Protein AF-A0A136Q888-F1 (afdb_monomer)

pLDDT: mean 88.88, std 9.19, range [59.03, 97.5]

Foldseek 3Di:
DDDQDQDLPDDDDDDDDDDDDDDPVVQVVLVVVCVVRVPDSVSSVVSVVVVCVVPPDDD

Secondary structure (DSSP, 8-state):
-PPP---S---------------HHHHHHHHHHHHHH---HHHHHHHHHHHHHHTSPP-

Structure (mmCIF, N/CA/C/O backbone):
data_AF-A0A136Q888-F1
#
_entry.id   AF-A0A136Q888-F1
#
loop_
_atom_site.group_PDB
_atom_site.id
_atom_site.type_symbol
_atom_site.label_atom_id
_atom_site.label_alt_id
_atom_site.label_comp_id
_atom_site.label_asym_id
_atom_site.label_entity_id
_atom_site.label_seq_id
_atom_site.pdbx_PDB_ins_code
_atom_site.Cartn_x
_atom_site.Cartn_y
_atom_site.Cartn_z
_atom_site.occupancy
_atom_site.B_iso_or_equiv
_atom_site.auth_seq_id
_atom_site.auth_comp_id
_atom_site.auth_asym_id
_atom_site.auth_atom_id
_atom_site.pdbx_PDB_model_num
ATOM 1 N N . MET A 1 1 ? -20.007 -4.258 -10.582 1.00 63.25 1 MET A N 1
ATOM 2 C CA . MET A 1 1 ? -18.748 -4.426 -9.830 1.00 63.25 1 MET A CA 1
ATOM 3 C C . MET A 1 1 ? -18.934 -3.845 -8.448 1.00 63.25 1 MET A C 1
ATOM 5 O O . MET A 1 1 ? -19.412 -2.718 -8.329 1.00 63.25 1 MET A O 1
ATOM 9 N N . GLU A 1 2 ? -18.637 -4.625 -7.417 1.00 75.75 2 GLU A N 1
ATOM 10 C CA . GLU A 1 2 ? -18.661 -4.129 -6.043 1.00 75.75 2 GLU A CA 1
ATOM 11 C C . GLU A 1 2 ? -17.560 -3.081 -5.838 1.00 75.75 2 GLU A C 1
ATOM 13 O O . GLU A 1 2 ? -16.589 -3.018 -6.583 1.00 75.75 2 GLU A O 1
ATOM 18 N N . LYS A 1 3 ? -17.704 -2.185 -4.861 1.00 84.25 3 LYS A N 1
ATOM 19 C CA . LYS A 1 3 ? -16.618 -1.244 -4.554 1.00 84.25 3 LYS A CA 1
ATOM 20 C C . LYS A 1 3 ? -15.567 -1.967 -3.718 1.00 84.25 3 LYS A C 1
ATOM 22 O O . LYS A 1 3 ? -15.916 -2.546 -2.692 1.00 84.25 3 LYS A O 1
ATOM 27 N N . PHE A 1 4 ? -14.297 -1.860 -4.107 1.00 87.19 4 PHE A N 1
ATOM 28 C CA . PHE A 1 4 ? -13.186 -2.341 -3.289 1.00 87.19 4 PHE A CA 1
ATOM 29 C C . PHE A 1 4 ? -13.185 -1.653 -1.915 1.00 87.19 4 PHE A C 1
ATOM 31 O O . PHE A 1 4 ? -13.297 -0.427 -1.821 1.00 87.19 4 PHE A O 1
ATOM 38 N N . LYS A 1 5 ? -13.049 -2.448 -0.852 1.00 89.44 5 LYS A N 1
ATOM 39 C CA . LYS A 1 5 ? -12.911 -1.991 0.533 1.00 89.44 5 LYS A CA 1
ATOM 40 C C . LYS A 1 5 ? -11.701 -2.683 1.149 1.00 89.44 5 LYS A C 1
ATOM 42 O O . LYS A 1 5 ? -11.591 -3.900 1.056 1.00 89.44 5 LYS A O 1
ATOM 47 N N . VAL A 1 6 ? -10.830 -1.907 1.791 1.00 90.50 6 VAL A N 1
ATOM 48 C CA . VAL A 1 6 ? -9.666 -2.451 2.501 1.00 90.50 6 VAL A CA 1
ATOM 49 C C . VAL A 1 6 ? -10.148 -3.247 3.711 1.00 90.50 6 VAL A C 1
ATOM 51 O O . VAL A 1 6 ? -10.859 -2.711 4.562 1.00 90.50 6 VAL A O 1
ATOM 54 N N . ASN A 1 7 ? -9.758 -4.516 3.789 1.00 88.75 7 ASN A N 1
ATOM 55 C CA . ASN A 1 7 ? -10.060 -5.374 4.926 1.00 88.75 7 ASN A CA 1
ATOM 56 C C . ASN A 1 7 ? -8.985 -5.205 6.009 1.00 88.75 7 ASN A C 1
ATOM 58 O O . ASN A 1 7 ? -7.798 -5.426 5.766 1.00 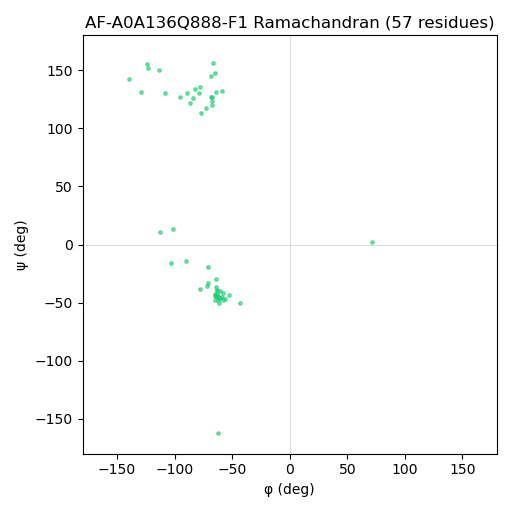88.75 7 ASN A O 1
ATOM 62 N N . THR A 1 8 ? -9.404 -4.812 7.210 1.00 86.31 8 THR A N 1
ATOM 63 C CA . THR A 1 8 ? -8.523 -4.613 8.371 1.00 86.31 8 THR A CA 1
ATOM 64 C C . THR A 1 8 ? -8.345 -5.874 9.220 1.00 86.31 8 THR A C 1
ATOM 66 O O . THR A 1 8 ? -7.413 -5.937 10.016 1.00 86.31 8 THR A O 1
ATOM 69 N N . ASN A 1 9 ? -9.189 -6.894 9.028 1.00 78.12 9 ASN A N 1
ATOM 70 C CA . ASN A 1 9 ? -9.231 -8.112 9.843 1.00 78.12 9 ASN A CA 1
ATOM 71 C C . ASN A 1 9 ? -8.551 -9.323 9.183 1.00 78.12 9 ASN A C 1
ATOM 73 O O . ASN A 1 9 ? -8.716 -10.452 9.646 1.00 78.12 9 ASN A O 1
ATOM 77 N N . ASP A 1 10 ? -7.774 -9.115 8.117 1.00 67.38 10 ASP A N 1
ATOM 78 C CA . ASP A 1 10 ? -7.063 -10.214 7.466 1.00 67.38 10 ASP A CA 1
ATOM 79 C C . ASP A 1 10 ? -5.959 -10.771 8.364 1.00 67.38 10 ASP A C 1
ATOM 81 O O . ASP A 1 10 ? -5.070 -10.043 8.830 1.00 67.38 10 ASP A O 1
ATOM 85 N N . GLY A 1 11 ? -6.008 -12.090 8.565 1.00 68.62 11 GLY A N 1
ATOM 86 C CA . GLY A 1 11 ? -5.045 -12.863 9.339 1.00 68.62 11 GLY A CA 1
ATOM 87 C C . GLY A 1 11 ? -3.619 -12.828 8.771 1.00 68.62 11 GLY A C 1
ATOM 88 O O . GLY A 1 11 ? -3.216 -11.953 7.998 1.00 68.62 11 GLY A O 1
ATOM 89 N N . LYS A 1 12 ? -2.785 -13.780 9.198 1.00 67.62 12 LYS A N 1
ATOM 90 C CA . LYS A 1 12 ? -1.431 -13.915 8.645 1.00 67.62 12 LYS A CA 1
ATOM 91 C C . LYS A 1 12 ? -1.516 -14.361 7.185 1.00 67.62 12 LYS A C 1
ATOM 93 O O . LYS A 1 12 ? -2.015 -15.442 6.901 1.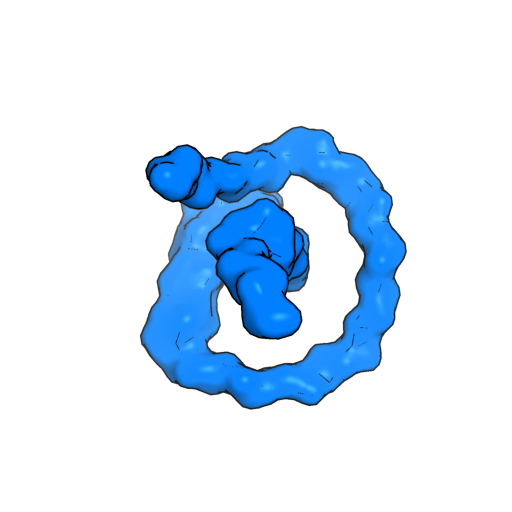00 67.62 12 LYS A O 1
ATOM 98 N N . ILE A 1 13 ? -0.973 -13.544 6.288 1.00 69.56 13 ILE A N 1
ATOM 99 C CA . ILE A 1 13 ? -0.802 -13.884 4.873 1.00 69.56 13 ILE A CA 1
ATOM 100 C C . ILE A 1 13 ? 0.556 -14.573 4.715 1.00 69.56 13 ILE A C 1
ATOM 102 O O . ILE A 1 13 ? 1.566 -14.052 5.196 1.00 69.56 13 ILE A O 1
ATOM 106 N N . SER A 1 14 ? 0.601 -15.724 4.041 1.00 80.44 14 SER A N 1
ATOM 107 C CA . SER A 1 14 ? 1.861 -16.282 3.545 1.00 80.44 14 SER A CA 1
ATOM 108 C C . SER A 1 14 ? 2.270 -15.511 2.293 1.00 80.44 14 SER A C 1
ATOM 110 O O . SER A 1 14 ? 1.582 -15.585 1.276 1.00 80.44 14 SER A O 1
ATOM 112 N N . SER A 1 15 ? 3.365 -14.759 2.352 1.00 77.75 15 SER A N 1
ATOM 113 C CA . SER A 1 15 ? 3.857 -13.979 1.215 1.00 77.75 15 SER A CA 1
ATOM 114 C C . SER A 1 15 ? 5.291 -14.349 0.853 1.00 77.75 15 SER A C 1
ATOM 116 O O . SER A 1 15 ? 6.083 -14.787 1.688 1.00 77.75 15 SER A O 1
ATOM 118 N N . ILE A 1 16 ? 5.625 -14.166 -0.424 1.00 87.31 16 ILE A N 1
ATOM 119 C CA . ILE A 1 16 ? 6.981 -14.314 -0.947 1.00 87.31 16 ILE A CA 1
ATOM 120 C C . ILE A 1 16 ? 7.505 -12.918 -1.281 1.00 87.31 16 ILE A C 1
ATOM 122 O O . ILE A 1 16 ? 6.845 -12.160 -1.990 1.00 87.31 16 ILE A O 1
ATOM 126 N N . ASN A 1 17 ? 8.712 -12.584 -0.821 1.00 87.81 17 ASN A N 1
ATOM 127 C CA . ASN A 1 17 ? 9.346 -11.313 -1.170 1.00 87.81 17 ASN A CA 1
ATOM 128 C C . ASN A 1 17 ? 9.815 -11.334 -2.631 1.00 87.81 17 ASN A C 1
ATOM 130 O O . ASN A 1 17 ? 10.663 -12.145 -3.027 1.00 87.81 17 ASN A O 1
ATOM 134 N N . ARG A 1 18 ? 9.249 -10.435 -3.438 1.00 87.75 18 ARG A N 1
ATOM 135 C CA . ARG A 1 18 ? 9.599 -10.210 -4.844 1.00 87.75 18 ARG A CA 1
ATOM 136 C C . ARG A 1 18 ? 9.596 -8.717 -5.141 1.00 87.75 18 ARG A C 1
ATOM 138 O O . ARG A 1 18 ? 8.746 -7.986 -4.644 1.00 87.75 18 ARG A O 1
ATOM 145 N N . THR A 1 19 ? 10.537 -8.283 -5.971 1.00 91.94 19 THR A N 1
ATOM 146 C CA . THR A 1 19 ? 10.609 -6.893 -6.428 1.00 91.94 19 THR A CA 1
ATOM 147 C C . THR A 1 19 ? 9.682 -6.696 -7.619 1.00 91.94 19 THR A C 1
ATOM 149 O O . THR A 1 19 ? 9.806 -7.396 -8.622 1.00 91.94 19 THR A O 1
ATOM 152 N N . ILE A 1 20 ? 8.792 -5.711 -7.527 1.00 91.56 20 ILE A N 1
ATOM 153 C CA . ILE A 1 20 ? 7.949 -5.244 -8.632 1.00 91.56 20 ILE A CA 1
ATOM 154 C C . ILE A 1 20 ? 8.161 -3.743 -8.835 1.00 91.56 20 ILE A C 1
ATOM 156 O O . ILE A 1 20 ? 8.546 -3.033 -7.907 1.00 91.56 20 ILE A O 1
ATOM 160 N N . ARG A 1 21 ? 7.909 -3.250 -10.050 1.00 94.88 21 ARG A N 1
ATOM 161 C CA . ARG A 1 21 ? 7.876 -1.810 -10.331 1.00 94.88 21 ARG A CA 1
ATOM 162 C C . ARG A 1 21 ? 6.436 -1.315 -10.256 1.00 94.88 21 ARG A C 1
ATOM 164 O O . ARG A 1 21 ? 5.568 -1.857 -10.931 1.00 94.88 21 ARG A O 1
ATOM 171 N N . LEU A 1 22 ? 6.209 -0.280 -9.454 1.00 94.44 22 LEU A N 1
ATOM 172 C CA . LEU A 1 22 ? 4.932 0.416 -9.324 1.00 94.44 22 LEU A CA 1
ATOM 173 C C . LEU A 1 22 ? 5.087 1.837 -9.853 1.00 94.44 22 LEU A C 1
ATOM 175 O O . LEU A 1 22 ? 6.170 2.418 -9.767 1.00 94.44 22 LEU A O 1
ATOM 179 N N . LYS A 1 23 ? 4.003 2.401 -10.387 1.00 97.44 23 LYS A N 1
ATOM 180 C CA . LYS A 1 23 ? 3.986 3.830 -10.684 1.00 97.44 23 LYS A CA 1
ATOM 181 C C . LYS A 1 23 ? 3.994 4.633 -9.371 1.00 97.44 23 LYS A C 1
ATOM 183 O O . LYS A 1 23 ? 3.367 4.167 -8.410 1.00 97.44 23 LYS A O 1
ATOM 188 N N . PRO A 1 24 ? 4.656 5.803 -9.316 1.00 97.31 24 PRO A N 1
ATOM 189 C CA . PRO A 1 24 ? 4.721 6.623 -8.104 1.00 97.31 24 PRO A CA 1
ATOM 190 C C . PRO A 1 24 ? 3.340 6.917 -7.507 1.00 97.31 24 PRO A C 1
ATOM 192 O O . PRO A 1 24 ? 3.132 6.717 -6.314 1.00 97.31 24 PRO A O 1
ATOM 195 N N . GLU A 1 25 ? 2.359 7.250 -8.348 1.00 97.50 25 GLU A N 1
ATOM 196 C CA . GLU A 1 25 ? 1.002 7.586 -7.910 1.00 97.50 25 GLU A CA 1
ATOM 197 C C . GLU A 1 25 ? 0.269 6.415 -7.231 1.00 97.50 25 GLU A C 1
ATOM 199 O O . GLU A 1 25 ? -0.579 6.615 -6.361 1.00 97.50 25 GLU A O 1
ATOM 204 N N . TYR A 1 26 ? 0.587 5.171 -7.604 1.00 95.94 26 TYR A N 1
ATOM 205 C CA . TYR A 1 26 ? 0.003 3.988 -6.966 1.00 95.94 26 TYR A CA 1
ATOM 206 C C . TYR A 1 26 ? 0.672 3.709 -5.629 1.00 95.94 26 TYR A C 1
ATOM 208 O O . TYR A 1 26 ? -0.005 3.342 -4.671 1.00 95.94 26 TYR A O 1
ATOM 216 N N . PHE A 1 27 ? 1.988 3.903 -5.557 1.00 96.31 27 PHE A N 1
ATOM 217 C CA . PHE A 1 27 ? 2.731 3.761 -4.315 1.00 96.31 27 PHE A CA 1
ATOM 218 C C . PHE A 1 27 ? 2.242 4.757 -3.257 1.00 96.31 27 PHE A C 1
ATOM 220 O O . PHE A 1 27 ? 1.884 4.332 -2.161 1.00 96.31 27 PHE A O 1
ATOM 227 N N . GLU A 1 28 ? 2.141 6.042 -3.606 1.00 97.19 28 GLU A N 1
ATOM 228 C CA . GLU A 1 28 ? 1.658 7.095 -2.702 1.00 97.19 28 GLU A CA 1
ATOM 229 C C . GLU A 1 28 ? 0.248 6.794 -2.187 1.00 97.19 28 GLU A C 1
ATOM 231 O O . GLU A 1 28 ? 0.005 6.793 -0.982 1.00 97.19 28 GLU A O 1
ATOM 236 N N . LYS A 1 29 ? -0.672 6.428 -3.086 1.00 96.50 29 LYS A N 1
ATOM 237 C CA . LYS A 1 29 ? -2.056 6.119 -2.714 1.00 96.50 29 LYS A CA 1
ATO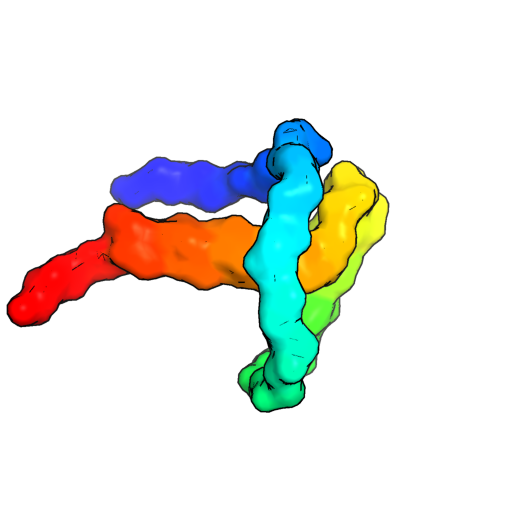M 238 C C . LYS A 1 29 ? -2.171 4.906 -1.788 1.00 96.50 29 LYS A C 1
ATOM 240 O O . LYS A 1 29 ? -2.994 4.897 -0.874 1.00 96.50 29 LYS A O 1
ATOM 245 N N . ILE A 1 30 ? -1.379 3.860 -2.022 1.00 96.12 30 ILE A N 1
ATOM 246 C CA . ILE A 1 30 ? -1.382 2.665 -1.167 1.00 96.12 30 ILE A CA 1
ATOM 247 C C . ILE A 1 30 ? -0.720 2.968 0.182 1.00 96.12 30 ILE A C 1
ATOM 249 O O . ILE A 1 30 ? -1.182 2.461 1.203 1.00 96.12 30 ILE A O 1
ATOM 253 N N . MET A 1 31 ? 0.316 3.811 0.210 1.00 96.56 31 MET A N 1
ATOM 254 C CA . MET A 1 31 ? 0.927 4.269 1.458 1.00 96.56 31 MET A CA 1
ATOM 255 C C . MET A 1 31 ? -0.078 5.056 2.306 1.00 96.56 31 MET A C 1
ATOM 257 O O . MET A 1 31 ? -0.278 4.716 3.467 1.00 96.56 31 MET A O 1
ATOM 261 N N . GLU A 1 32 ? -0.794 6.013 1.714 1.00 96.69 32 GLU A N 1
ATOM 262 C CA . GLU A 1 32 ? -1.838 6.782 2.403 1.00 96.69 32 GLU A CA 1
ATOM 263 C C . GLU A 1 32 ? -2.939 5.869 2.974 1.00 96.69 32 GLU A C 1
ATOM 265 O O . GLU A 1 32 ? -3.392 6.039 4.108 1.00 96.69 32 GLU A O 1
ATOM 270 N N . LEU A 1 33 ? -3.363 4.854 2.211 1.00 95.19 33 LEU A N 1
ATOM 271 C CA . LEU A 1 33 ? -4.313 3.850 2.698 1.00 95.19 33 LEU A CA 1
ATOM 272 C C . LEU A 1 33 ? -3.738 3.044 3.864 1.00 95.19 33 LEU A C 1
ATOM 274 O O . LEU A 1 33 ? -4.464 2.739 4.810 1.00 95.19 33 LEU A O 1
ATOM 278 N N . SER A 1 34 ? -2.451 2.711 3.810 1.00 95.25 34 SER A N 1
ATOM 279 C CA . SER A 1 34 ? -1.758 1.988 4.874 1.00 95.25 34 SER A CA 1
ATOM 280 C C . SER A 1 34 ? -1.756 2.781 6.176 1.00 95.25 34 SER A C 1
ATOM 282 O O . SER A 1 34 ? -2.142 2.249 7.216 1.00 95.25 34 SER A O 1
ATOM 284 N N . GLU A 1 35 ? -1.433 4.071 6.104 1.00 95.50 35 GLU A N 1
ATOM 285 C CA . GLU A 1 35 ? -1.445 4.985 7.248 1.00 95.50 35 GLU A CA 1
ATOM 286 C C . GLU A 1 35 ? -2.851 5.164 7.832 1.00 95.50 35 GLU A C 1
ATOM 288 O O . GLU A 1 35 ? -3.031 5.103 9.046 1.00 95.50 35 GLU A O 1
ATOM 293 N N . LYS A 1 36 ? -3.870 5.326 6.979 1.00 94.88 36 LYS A N 1
ATOM 294 C CA . LYS A 1 36 ? -5.258 5.540 7.426 1.00 94.88 36 LYS A CA 1
ATOM 295 C C . LYS A 1 36 ? -5.911 4.302 8.034 1.00 94.88 36 LYS A C 1
ATOM 297 O O . LYS A 1 36 ? -6.776 4.436 8.894 1.00 94.88 36 LYS A O 1
ATOM 302 N N . THR A 1 37 ? -5.563 3.111 7.550 1.00 92.44 37 THR A N 1
ATOM 303 C CA . THR A 1 37 ? -6.239 1.857 7.935 1.00 92.44 37 THR A CA 1
ATOM 304 C C . THR A 1 37 ? -5.440 1.013 8.924 1.00 92.44 37 THR A C 1
ATOM 306 O O . THR A 1 37 ? -5.995 0.0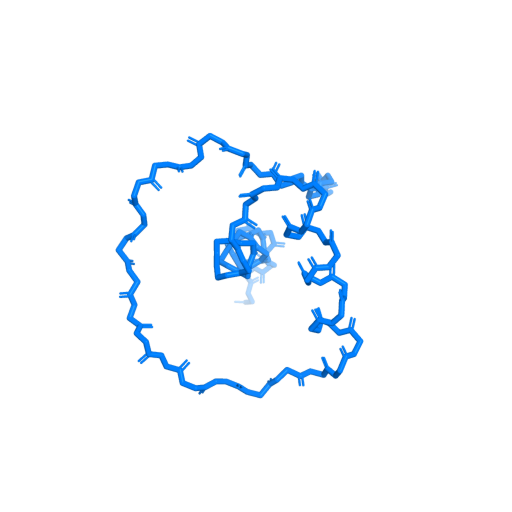88 9.514 1.00 92.44 37 THR A O 1
ATOM 309 N N . GLY A 1 38 ? -4.141 1.285 9.088 1.00 92.31 38 GLY A N 1
ATOM 310 C CA . GLY A 1 38 ? -3.217 0.442 9.851 1.00 92.31 38 GLY A CA 1
ATOM 311 C C . GLY A 1 38 ? -2.876 -0.888 9.165 1.00 92.31 38 GLY A C 1
ATOM 312 O O . GLY A 1 38 ? -2.134 -1.702 9.717 1.00 92.31 38 GLY A O 1
ATOM 313 N N . VAL A 1 39 ? -3.399 -1.135 7.960 1.00 92.81 39 VAL A N 1
ATOM 314 C CA . VAL A 1 39 ? -3.104 -2.335 7.171 1.00 92.81 39 VAL A CA 1
ATOM 315 C C . VAL A 1 39 ? -1.788 -2.123 6.442 1.00 92.81 39 VAL A C 1
ATOM 317 O O . VAL A 1 39 ? -1.574 -1.077 5.837 1.00 92.81 39 VAL A O 1
ATOM 320 N N . SER A 1 40 ? -0.882 -3.101 6.468 1.00 92.81 40 SER A N 1
ATOM 321 C CA . SER A 1 40 ? 0.423 -2.925 5.827 1.00 92.81 40 SER A CA 1
ATOM 322 C C . SER A 1 40 ? 0.307 -2.762 4.311 1.00 92.81 40 SER A C 1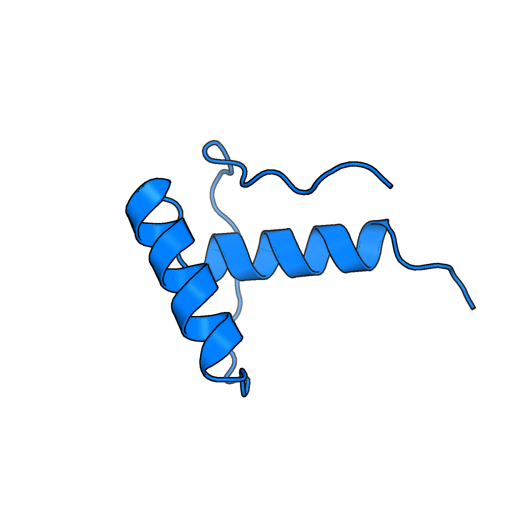
ATOM 324 O O . SER A 1 40 ? -0.538 -3.388 3.667 1.00 92.81 40 SER A O 1
ATOM 326 N N . PHE A 1 41 ? 1.220 -1.980 3.734 1.00 93.38 41 PHE A N 1
ATOM 327 C CA . PHE A 1 41 ? 1.327 -1.763 2.289 1.00 93.38 41 PHE A CA 1
ATOM 328 C C . PHE A 1 41 ? 1.180 -3.065 1.484 1.00 93.38 41 PHE A C 1
ATOM 330 O O . PHE A 1 41 ? 0.341 -3.166 0.595 1.00 93.38 41 PHE A O 1
ATOM 337 N N . ASN A 1 42 ? 1.935 -4.106 1.856 1.00 92.25 42 ASN A N 1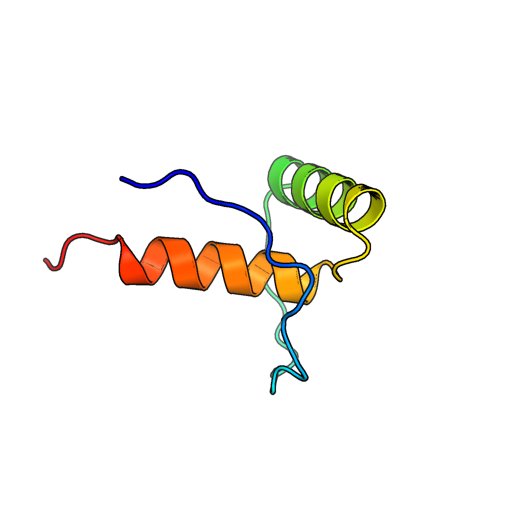
ATOM 338 C CA . ASN A 1 42 ? 1.898 -5.399 1.170 1.00 92.25 42 ASN A CA 1
ATOM 339 C C . ASN A 1 42 ? 0.535 -6.097 1.275 1.00 92.25 42 ASN A C 1
ATOM 341 O O . ASN A 1 42 ? 0.116 -6.745 0.319 1.00 92.25 42 ASN A O 1
ATOM 345 N N . LYS A 1 43 ? -0.169 -5.985 2.408 1.00 92.12 43 LYS A N 1
ATOM 346 C CA . LYS A 1 43 ? -1.522 -6.543 2.543 1.00 92.12 43 LYS A CA 1
ATOM 347 C C . LYS A 1 43 ? -2.496 -5.828 1.605 1.00 92.12 43 LYS A C 1
ATOM 349 O O . LYS A 1 43 ? -3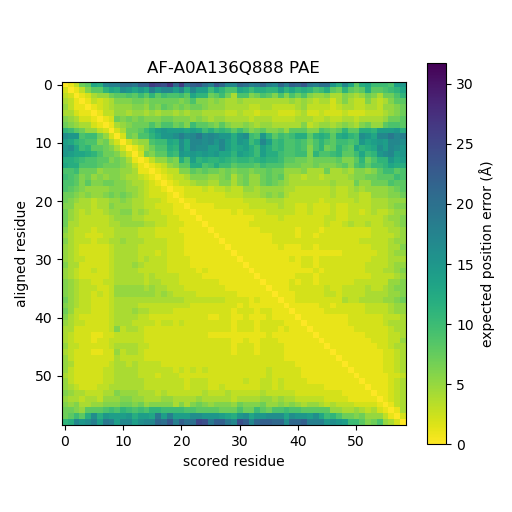.229 -6.496 0.887 1.00 92.12 43 LYS A O 1
ATOM 354 N N . ILE A 1 44 ? -2.436 -4.497 1.539 1.00 94.25 44 ILE A N 1
ATOM 355 C CA . ILE A 1 44 ? -3.289 -3.700 0.642 1.00 94.25 44 ILE A CA 1
ATOM 356 C C . ILE A 1 44 ? -3.000 -4.040 -0.824 1.00 94.25 44 ILE A C 1
ATOM 358 O O . ILE A 1 44 ? -3.933 -4.249 -1.591 1.00 94.25 44 ILE A O 1
ATOM 362 N N . VAL A 1 45 ? -1.723 -4.157 -1.211 1.00 94.12 45 VAL A N 1
ATOM 363 C CA . VAL A 1 45 ? -1.339 -4.586 -2.568 1.00 94.12 45 VAL A CA 1
ATOM 364 C C . VAL A 1 45 ? -1.962 -5.939 -2.911 1.00 94.12 45 VAL A C 1
ATOM 366 O O . VAL A 1 45 ? -2.551 -6.072 -3.981 1.00 94.12 45 VAL A O 1
ATOM 369 N N . ASN A 1 46 ? -1.881 -6.924 -2.011 1.00 92.31 46 ASN A N 1
ATOM 370 C CA . ASN A 1 46 ? -2.477 -8.240 -2.249 1.00 92.31 46 ASN A CA 1
ATOM 371 C C . ASN A 1 46 ? -4.005 -8.172 -2.364 1.00 92.31 46 ASN A C 1
ATOM 373 O O . ASN A 1 46 ? -4.543 -8.746 -3.302 1.00 92.31 46 ASN A O 1
ATOM 377 N N . GLN A 1 47 ? -4.692 -7.415 -1.501 1.00 93.00 47 GLN A N 1
ATOM 378 C CA . GLN A 1 47 ? -6.147 -7.231 -1.598 1.00 93.00 47 GLN A CA 1
ATOM 379 C C . GLN A 1 47 ? -6.558 -6.574 -2.927 1.00 93.00 47 GLN A C 1
ATOM 381 O O . GLN A 1 47 ? -7.542 -6.979 -3.542 1.00 93.00 47 GLN A O 1
ATOM 386 N N . CYS A 1 48 ? -5.795 -5.583 -3.404 1.00 93.38 48 CYS A N 1
ATOM 387 C CA . CYS A 1 48 ? -6.028 -4.963 -4.709 1.00 93.38 48 CYS A CA 1
ATOM 388 C C . CYS A 1 48 ? -5.875 -5.974 -5.856 1.00 93.38 48 CYS A C 1
ATOM 390 O O . CYS A 1 48 ? -6.695 -5.987 -6.774 1.00 93.38 48 CYS A O 1
ATOM 392 N N . ILE A 1 49 ? -4.829 -6.808 -5.810 1.00 92.75 49 ILE A N 1
ATOM 393 C CA . ILE A 1 49 ? -4.573 -7.848 -6.817 1.00 92.75 49 ILE A CA 1
ATOM 394 C C . ILE A 1 49 ? -5.684 -8.902 -6.789 1.00 92.75 49 ILE A C 1
ATOM 396 O O . ILE A 1 49 ? -6.230 -9.229 -7.837 1.00 92.75 49 ILE A O 1
ATOM 400 N N . GLU A 1 50 ? -6.051 -9.397 -5.610 1.00 92.00 50 GLU A N 1
ATOM 401 C CA . GLU A 1 50 ? -7.104 -10.399 -5.431 1.00 92.00 50 GLU A CA 1
ATOM 402 C C . GLU A 1 50 ? -8.456 -9.895 -5.941 1.00 92.00 50 GLU A C 1
ATOM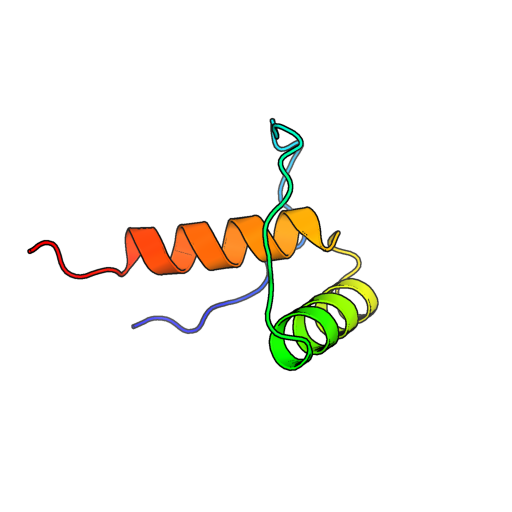 404 O O . GLU A 1 50 ? -9.124 -10.582 -6.711 1.00 92.00 50 GLU A O 1
ATOM 409 N N . TYR A 1 51 ? -8.829 -8.661 -5.591 1.00 93.31 51 TYR A N 1
ATOM 410 C CA . TYR A 1 51 ? -10.046 -8.042 -6.105 1.00 93.31 51 TYR A CA 1
ATOM 411 C C . TYR A 1 51 ? -10.032 -7.962 -7.636 1.00 93.31 51 TYR A C 1
ATOM 413 O O . TYR A 1 51 ? -11.028 -8.302 -8.274 1.00 93.31 51 TYR A O 1
ATOM 421 N N . ALA A 1 52 ? -8.915 -7.532 -8.230 1.00 92.75 52 ALA A N 1
ATOM 422 C CA . ALA A 1 52 ? -8.795 -7.433 -9.679 1.00 92.75 52 ALA A CA 1
ATOM 423 C C . ALA A 1 52 ? -8.918 -8.805 -10.357 1.00 92.75 52 ALA A C 1
ATOM 425 O O . ALA A 1 52 ? -9.663 -8.915 -11.322 1.00 92.75 52 ALA A O 1
ATOM 426 N N . LEU A 1 53 ? -8.249 -9.840 -9.835 1.00 92.75 53 LEU A N 1
ATOM 427 C CA . LEU A 1 53 ? -8.303 -11.200 -10.381 1.00 92.75 53 LEU A CA 1
ATOM 428 C C . LEU A 1 53 ? -9.702 -11.821 -10.265 1.00 92.75 53 LEU A C 1
ATOM 430 O O . LEU A 1 53 ? -10.183 -12.397 -11.233 1.00 92.75 53 LEU A O 1
ATOM 434 N N . ASN A 1 54 ? -10.384 -11.650 -9.128 1.00 91.88 54 ASN A N 1
ATOM 435 C CA . ASN A 1 54 ? -11.727 -12.204 -8.904 1.00 91.88 54 ASN A CA 1
ATOM 436 C C . ASN A 1 54 ? -12.830 -11.504 -9.717 1.00 91.88 54 ASN A C 1
ATOM 438 O O . ASN A 1 54 ? -13.915 -12.054 -9.876 1.00 91.88 54 ASN A O 1
ATOM 442 N N . ASN A 1 55 ? -12.582 -10.280 -10.195 1.00 92.00 55 ASN A N 1
ATOM 443 C CA . ASN A 1 55 ? -13.534 -9.492 -10.988 1.00 92.00 55 ASN A CA 1
ATOM 444 C C . ASN A 1 55 ? -13.074 -9.303 -12.443 1.00 92.00 55 ASN A C 1
ATOM 446 O O . ASN A 1 55 ? -13.631 -8.469 -13.160 1.00 92.00 55 ASN A O 1
ATOM 450 N N . MET A 1 56 ? -12.036 -10.024 -12.865 1.00 91.50 56 MET A N 1
ATOM 451 C CA . MET A 1 56 ? -11.559 -10.001 -14.240 1.00 91.50 56 MET A CA 1
ATOM 452 C C . MET A 1 56 ? -12.485 -10.859 -15.106 1.00 91.50 56 MET A C 1
ATOM 454 O O . MET A 1 56 ? -12.859 -11.959 -14.712 1.00 91.50 56 MET A O 1
ATOM 458 N N . GLU A 1 57 ? -12.857 -10.366 -16.287 1.00 90.00 57 GLU A N 1
ATOM 459 C CA . GLU A 1 57 ? -13.569 -11.188 -17.268 1.00 90.00 57 GLU A CA 1
ATOM 460 C C . GLU A 1 57 ? -12.628 -12.291 -17.777 1.00 90.00 57 GLU A C 1
ATOM 462 O O . GLU A 1 57 ? -11.503 -12.006 -18.205 1.00 90.00 57 GLU A O 1
ATOM 467 N N . GLU A 1 58 ? -13.077 -13.548 -17.710 1.00 81.88 58 GLU A N 1
ATOM 468 C CA . GLU A 1 58 ? -12.385 -14.653 -18.372 1.00 81.88 58 GLU A CA 1
ATOM 469 C C . GLU A 1 58 ? -12.432 -14.425 -19.886 1.00 81.88 58 GLU A C 1
ATOM 471 O O . GLU A 1 58 ? -13.474 -14.083 -20.450 1.00 81.88 58 GLU A O 1
ATOM 476 N N . LYS A 1 59 ? -11.271 -14.557 -20.526 1.00 59.03 59 LYS A N 1
ATOM 477 C CA . LYS A 1 5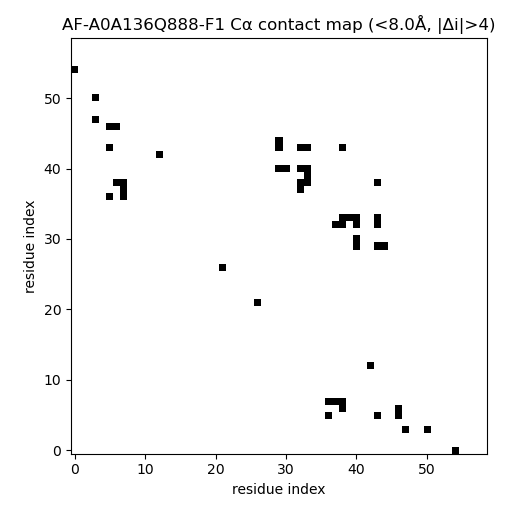9 ? -11.109 -14.391 -21.971 1.00 59.03 59 LYS A CA 1
ATOM 478 C C . LYS A 1 59 ? -11.398 -15.677 -22.724 1.00 59.03 59 LYS A C 1
ATOM 480 O O . LYS A 1 59 ? -10.931 -16.735 -22.250 1.00 59.03 59 LYS A O 1
#

InterPro domains:
  IPR010985 Ribbon-helix-helix [SSF47598] (19-55)
  IPR038733 Predicted DNA-binding protein, ribbon-helix-helix domain [PF12651] (19-50)

Solvent-accessible surface area (backbone atoms only — not comparable to full-atom values): 4037 Å² total; per-residue (Å²): 131,83,81,91,72,90,73,76,82,70,73,91,76,92,78,79,95,74,94,79,90,74,58,68,72,58,51,53,54,43,46,53,48,18,71,76,62,72,38,52,54,70,59,52,53,47,52,54,52,51,53,49,62,77,68,50,81,86,130

Mean predicted aligned error: 4.7 Å

Sequence (59 aa):
MEKFKVNTNDGKISSINRTIRLKPEYFEKIMELSEKTGVSFNKIVNQCIEYALNNMEEK

Nearest PDB structures (foldseek):
  8pv2-assembly1_CQ  TM=6.629E-01  e=9.469E+00  Thermochaetoides thermophila DSM 1495

Organism: NCBI:txid626937

Radius of gyration: 12.28 Å; Cα contacts (8 Å, |Δi|>4): 26; chains: 1; bounding box: 29×24×32 Å